Protein AF-A0A2P2GM56-F1 (afdb_monomer)

Structure (mmCIF, N/CA/C/O backbone):
data_AF-A0A2P2GM56-F1
#
_entry.id   AF-A0A2P2GM56-F1
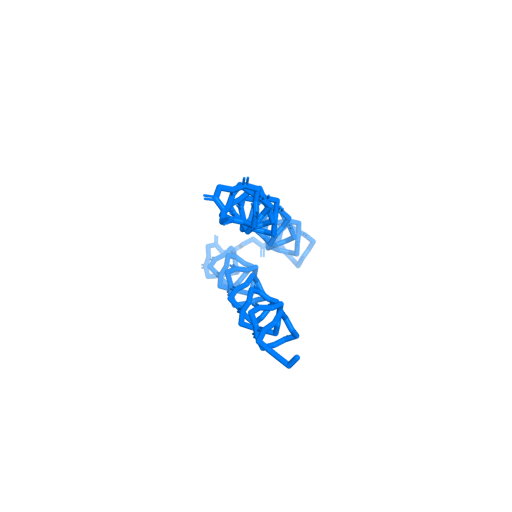#
loop_
_atom_site.group_PDB
_atom_site.id
_atom_site.type_symbol
_atom_site.label_atom_id
_atom_site.label_alt_id
_atom_site.label_comp_id
_atom_site.label_asym_id
_atom_site.label_entity_id
_atom_site.label_seq_id
_atom_site.pdbx_PDB_ins_code
_atom_site.Cartn_x
_atom_site.Cartn_y
_atom_site.Cartn_z
_atom_site.occupancy
_atom_site.B_iso_or_equiv
_atom_site.auth_seq_id
_atom_site.auth_comp_id
_atom_site.auth_asym_id
_atom_site.auth_atom_id
_atom_site.pdbx_PDB_model_num
ATOM 1 N N . MET A 1 1 ? 18.491 -10.628 -9.999 1.00 84.19 1 MET A N 1
ATOM 2 C CA . MET A 1 1 ? 18.812 -10.229 -8.608 1.00 84.19 1 MET A CA 1
ATOM 3 C C . MET A 1 1 ? 18.488 -8.759 -8.338 1.00 84.19 1 MET A C 1
ATOM 5 O O . MET A 1 1 ? 17.716 -8.501 -7.428 1.00 84.19 1 MET A O 1
ATOM 9 N N . LEU A 1 2 ? 18.969 -7.813 -9.161 1.00 89.81 2 LEU A N 1
ATOM 10 C CA . LEU A 1 2 ? 18.686 -6.373 -9.008 1.00 89.81 2 LEU A CA 1
ATOM 11 C C . LEU A 1 2 ? 17.184 -6.018 -9.020 1.00 89.81 2 LEU A C 1
ATOM 13 O O 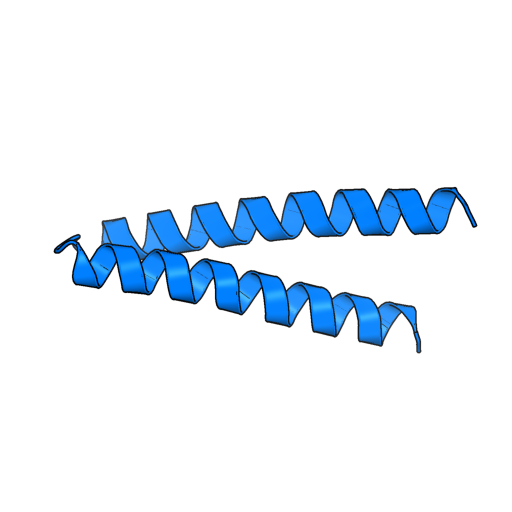. LEU A 1 2 ? 16.725 -5.308 -8.136 1.00 89.81 2 LEU A O 1
ATOM 17 N N . LEU A 1 3 ? 16.409 -6.561 -9.970 1.00 91.62 3 LEU A N 1
ATOM 18 C CA . LEU A 1 3 ? 14.960 -6.314 -10.060 1.00 91.62 3 LEU A CA 1
ATOM 19 C C . LEU A 1 3 ? 14.211 -6.724 -8.780 1.00 91.62 3 LEU A C 1
ATOM 21 O O . LEU A 1 3 ? 13.344 -6.000 -8.310 1.00 91.62 3 LEU A O 1
ATOM 25 N N . VAL A 1 4 ? 14.573 -7.874 -8.203 1.00 94.44 4 VAL A N 1
ATOM 26 C CA . VAL A 1 4 ? 13.962 -8.387 -6.967 1.00 94.44 4 VAL A CA 1
ATOM 27 C C . VAL A 1 4 ? 14.274 -7.464 -5.792 1.00 94.44 4 VAL A C 1
ATOM 29 O O . VAL A 1 4 ? 13.379 -7.152 -5.012 1.00 94.44 4 VAL A O 1
ATOM 32 N N . LEU A 1 5 ? 15.518 -6.982 -5.691 1.00 95.50 5 LEU A N 1
ATOM 33 C CA . LEU A 1 5 ? 15.914 -6.021 -4.662 1.00 95.50 5 LEU A CA 1
ATOM 34 C C . LEU A 1 5 ? 15.139 -4.702 -4.804 1.00 95.50 5 LEU A C 1
ATOM 36 O O . LEU A 1 5 ? 14.627 -4.190 -3.813 1.00 95.50 5 LEU A O 1
ATOM 40 N N . LEU A 1 6 ? 15.000 -4.186 -6.029 1.00 94.25 6 LEU A N 1
ATOM 41 C CA . LEU A 1 6 ? 14.209 -2.984 -6.307 1.00 94.25 6 LEU A CA 1
ATOM 42 C C . LEU A 1 6 ? 12.743 -3.167 -5.907 1.00 94.25 6 LEU A C 1
ATOM 44 O O . LEU A 1 6 ? 12.193 -2.311 -5.219 1.00 94.25 6 LEU A O 1
ATOM 48 N N . LEU A 1 7 ? 12.127 -4.296 -6.267 1.00 95.38 7 LEU A N 1
ATOM 49 C CA . LEU A 1 7 ? 10.757 -4.603 -5.854 1.00 95.38 7 LEU A CA 1
ATOM 50 C C . LEU A 1 7 ? 10.621 -4.676 -4.329 1.00 95.38 7 LEU A C 1
ATOM 52 O O . LEU A 1 7 ? 9.647 -4.164 -3.785 1.00 95.38 7 LEU A O 1
ATOM 56 N N . ALA A 1 8 ? 11.593 -5.277 -3.638 1.00 96.62 8 ALA A N 1
ATOM 57 C CA . ALA A 1 8 ? 11.590 -5.360 -2.180 1.00 96.62 8 ALA A CA 1
ATOM 58 C C . ALA A 1 8 ? 11.671 -3.968 -1.529 1.00 96.62 8 ALA A C 1
ATOM 60 O O . ALA A 1 8 ? 10.927 -3.688 -0.589 1.00 96.62 8 ALA A O 1
ATOM 61 N N . VAL A 1 9 ? 12.515 -3.077 -2.060 1.00 95.94 9 VAL A N 1
ATOM 62 C CA . VAL A 1 9 ? 12.615 -1.683 -1.597 1.00 95.94 9 VAL A CA 1
ATOM 63 C C . VAL A 1 9 ? 11.314 -0.923 -1.855 1.00 95.94 9 VAL A C 1
ATOM 65 O O . VAL A 1 9 ? 10.827 -0.242 -0.956 1.00 95.94 9 VAL A O 1
ATOM 68 N N . VAL A 1 10 ? 10.713 -1.072 -3.040 1.00 96.44 10 VAL A N 1
ATOM 69 C CA . VAL A 1 10 ? 9.419 -0.449 -3.367 1.00 96.44 10 VAL A CA 1
ATOM 70 C C . VAL A 1 10 ? 8.322 -0.951 -2.432 1.00 96.44 10 VAL A C 1
ATOM 72 O O . VAL A 1 10 ? 7.569 -0.143 -1.891 1.00 96.44 10 VAL A O 1
ATOM 75 N N . ALA A 1 11 ? 8.247 -2.261 -2.197 1.00 96.19 11 ALA A N 1
ATOM 76 C CA . ALA A 1 11 ? 7.267 -2.849 -1.294 1.00 96.19 11 ALA A CA 1
ATOM 77 C C . ALA A 1 11 ? 7.431 -2.306 0.132 1.00 96.19 11 ALA A C 1
ATOM 79 O O . ALA A 1 11 ? 6.449 -1.867 0.727 1.00 96.19 11 ALA A O 1
ATOM 80 N N . LEU A 1 12 ? 8.661 -2.270 0.654 1.00 97.69 12 LEU A N 1
ATOM 81 C CA . LEU A 1 12 ? 8.958 -1.728 1.982 1.00 97.69 12 LEU A CA 1
ATOM 82 C C . LEU A 1 12 ? 8.623 -0.233 2.085 1.00 97.69 12 LEU A C 1
ATOM 84 O O . LEU A 1 12 ? 8.022 0.207 3.059 1.00 97.69 12 LEU A O 1
ATOM 88 N N . PHE A 1 13 ? 8.970 0.556 1.071 1.00 97.00 13 PHE A N 1
ATOM 89 C CA . PHE A 1 13 ? 8.630 1.975 1.034 1.00 97.00 13 PHE A CA 1
ATOM 90 C C . PHE A 1 13 ? 7.113 2.185 1.064 1.00 97.00 13 PHE A C 1
ATOM 92 O O . PHE A 1 13 ? 6.603 2.940 1.891 1.00 97.00 13 PHE A O 1
ATOM 99 N N . CYS A 1 14 ? 6.375 1.478 0.209 1.00 97.06 14 CYS A N 1
ATOM 100 C CA . CYS A 1 14 ? 4.930 1.641 0.124 1.00 97.06 14 CYS A CA 1
ATOM 101 C C . CYS A 1 14 ? 4.236 1.214 1.421 1.00 97.06 14 CYS A C 1
ATOM 103 O O . CYS A 1 14 ? 3.333 1.917 1.878 1.00 97.06 14 CYS A O 1
ATOM 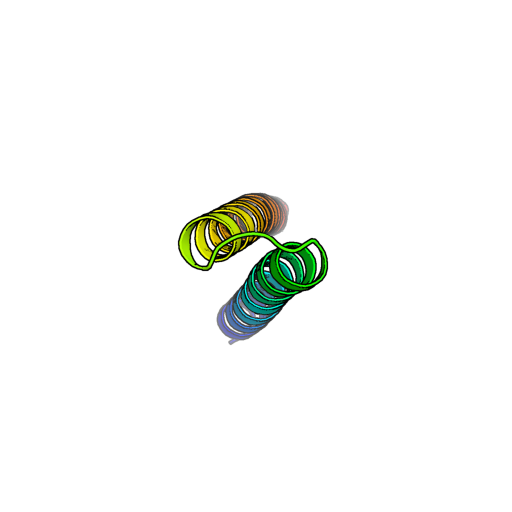105 N N . THR A 1 15 ? 4.658 0.104 2.043 1.00 97.06 15 THR A N 1
ATOM 106 C CA . THR A 1 15 ? 4.084 -0.342 3.325 1.00 97.06 15 THR A CA 1
ATOM 107 C C . THR A 1 15 ? 4.311 0.683 4.430 1.00 97.06 15 THR A C 1
ATOM 109 O O . THR A 1 15 ? 3.377 0.959 5.184 1.00 97.06 15 THR A O 1
ATOM 112 N N . LEU A 1 16 ? 5.492 1.307 4.488 1.00 97.50 16 LEU A N 1
ATOM 113 C CA . LEU A 1 16 ? 5.778 2.387 5.434 1.00 97.50 16 LEU A CA 1
ATOM 114 C C . LEU A 1 16 ? 4.898 3.617 5.188 1.00 97.50 16 LEU A C 1
ATOM 116 O O . LEU A 1 16 ? 4.355 4.163 6.146 1.00 97.50 16 LEU A O 1
ATOM 120 N N . VAL A 1 17 ? 4.700 4.027 3.931 1.00 97.50 17 VAL A N 1
ATOM 121 C CA . VAL A 1 17 ? 3.820 5.162 3.595 1.00 97.50 17 VAL A CA 1
ATOM 122 C C . VAL A 1 17 ? 2.374 4.882 4.012 1.00 97.50 17 VAL A C 1
ATOM 124 O O . VAL A 1 17 ? 1.743 5.721 4.659 1.00 97.50 17 VAL A O 1
ATOM 127 N N . GLY A 1 18 ? 1.858 3.691 3.703 1.00 95.50 18 GLY A N 1
ATOM 128 C CA . GLY A 1 18 ? 0.511 3.287 4.106 1.00 95.50 18 GLY A CA 1
ATOM 129 C C . GLY A 1 18 ? 0.342 3.229 5.626 1.00 95.50 18 GLY A C 1
ATOM 130 O O . GLY A 1 18 ? -0.635 3.757 6.164 1.00 95.50 18 GLY A O 1
ATOM 131 N N . ALA A 1 19 ? 1.314 2.645 6.330 1.00 96.31 19 ALA A N 1
ATOM 132 C CA . ALA A 1 19 ? 1.310 2.567 7.788 1.00 96.31 19 ALA A CA 1
ATOM 133 C C . ALA A 1 19 ? 1.378 3.958 8.436 1.00 96.31 19 ALA A C 1
ATOM 135 O O . ALA A 1 19 ? 0.602 4.240 9.348 1.00 96.31 19 ALA A O 1
ATOM 136 N N . ALA A 1 20 ? 2.243 4.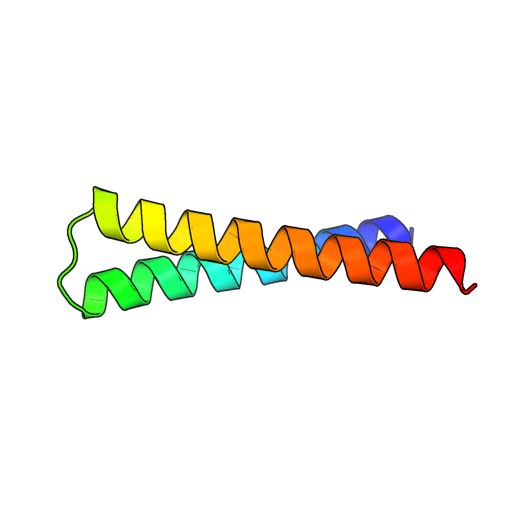845 7.938 1.00 96.25 20 ALA A N 1
ATOM 137 C CA . ALA A 1 20 ? 2.371 6.212 8.430 1.00 96.25 20 ALA A CA 1
ATOM 138 C C . ALA A 1 20 ? 1.083 7.018 8.215 1.00 96.25 20 ALA A C 1
ATOM 140 O O . ALA A 1 20 ? 0.628 7.693 9.135 1.00 96.25 20 ALA A O 1
ATOM 141 N N . ALA A 1 21 ? 0.449 6.908 7.044 1.00 95.69 21 ALA A N 1
ATOM 142 C CA . ALA A 1 21 ? -0.813 7.588 6.760 1.00 95.69 21 ALA A CA 1
ATOM 143 C C . ALA A 1 21 ? -1.967 7.074 7.639 1.00 95.69 21 ALA A C 1
ATOM 145 O O . ALA A 1 21 ? -2.769 7.868 8.137 1.00 95.69 21 ALA A O 1
ATOM 146 N N . GLY A 1 22 ? -2.041 5.759 7.866 1.00 93.94 22 GLY A N 1
ATOM 147 C CA . GLY A 1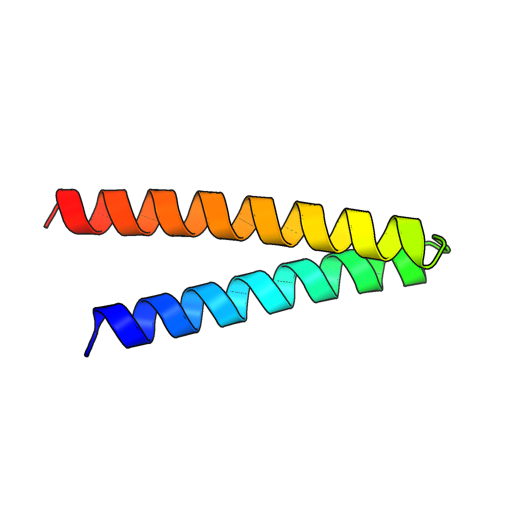 22 ? -3.026 5.169 8.773 1.00 93.94 22 GLY A CA 1
ATOM 148 C C . GLY A 1 22 ? -2.791 5.569 10.232 1.00 93.94 22 GLY A C 1
ATOM 149 O O . GLY A 1 22 ? -3.740 5.901 10.942 1.00 93.94 22 GLY A O 1
ATOM 150 N N . LEU A 1 23 ? -1.533 5.593 10.673 1.00 97.00 23 LEU A N 1
ATOM 151 C CA . LEU A 1 23 ? -1.154 6.019 12.018 1.00 97.00 23 LEU A CA 1
ATOM 152 C C . LEU A 1 23 ? -1.436 7.509 12.237 1.00 97.00 23 LEU A C 1
ATOM 154 O O . LEU A 1 23 ? -2.043 7.863 13.243 1.00 97.00 23 LEU A O 1
ATOM 158 N N . LEU A 1 24 ? -1.088 8.366 11.277 1.00 95.69 24 LEU A N 1
ATOM 159 C CA . LEU A 1 24 ? -1.420 9.789 11.322 1.00 95.69 24 LEU A CA 1
ATOM 160 C C . LEU A 1 24 ? -2.934 9.994 11.420 1.00 95.69 24 LEU A C 1
ATOM 162 O O . LEU A 1 24 ? -3.397 10.707 12.301 1.00 95.69 24 LEU A O 1
ATOM 166 N N . ALA A 1 25 ? -3.717 9.262 10.621 1.00 96.12 25 ALA A N 1
ATOM 167 C CA . ALA A 1 25 ? -5.172 9.309 10.715 1.00 96.12 25 ALA A CA 1
ATOM 168 C C . ALA A 1 25 ? -5.696 8.894 12.104 1.00 96.12 25 ALA A C 1
ATOM 170 O O . ALA A 1 25 ? -6.753 9.363 12.518 1.00 96.12 25 ALA A O 1
ATOM 171 N N . ARG A 1 26 ? -4.980 8.040 12.847 1.00 93.62 26 ARG A N 1
ATOM 172 C CA . ARG A 1 26 ? -5.328 7.727 14.242 1.00 93.62 26 ARG A CA 1
ATOM 173 C C . ARG A 1 26 ? -4.979 8.805 15.228 1.00 93.62 26 ARG A C 1
ATOM 175 O O . ARG A 1 26 ? -5.771 9.043 16.135 1.00 93.62 26 ARG A O 1
ATOM 182 N N . ILE A 1 27 ? -3.833 9.436 15.042 1.00 97.00 27 ILE A N 1
ATOM 183 C CA . ILE A 1 27 ? -3.442 10.595 15.836 1.00 97.00 27 ILE A CA 1
ATOM 184 C C . ILE A 1 27 ? -4.465 11.724 15.629 1.00 97.00 27 ILE A C 1
ATOM 186 O O . ILE A 1 27 ? -4.866 12.358 16.599 1.00 97.00 27 ILE A O 1
ATOM 190 N N . ASP A 1 28 ? -4.997 11.868 14.412 1.00 95.62 28 ASP A N 1
ATOM 191 C CA . ASP A 1 28 ? -6.074 12.809 14.071 1.00 95.62 28 ASP A CA 1
ATOM 192 C C . ASP A 1 28 ? -7.457 12.427 14.656 1.00 95.62 28 ASP A C 1
ATOM 194 O O . ASP A 1 28 ? -8.449 13.112 14.410 1.00 95.62 28 ASP A O 1
ATOM 198 N N . GLY A 1 29 ? -7.569 11.316 15.394 1.00 95.31 29 GLY A N 1
ATOM 199 C CA . GLY A 1 29 ? -8.822 10.866 16.008 1.00 95.31 29 GLY A CA 1
ATOM 200 C C . GLY A 1 29 ? -9.765 10.087 15.083 1.00 95.31 29 GLY A C 1
ATOM 201 O O . GLY A 1 29 ? -10.922 9.856 15.438 1.00 95.31 29 GLY A O 1
ATOM 202 N N . ALA A 1 30 ? -9.310 9.642 13.907 1.00 94.62 30 ALA A N 1
ATOM 203 C CA . ALA A 1 30 ? -10.150 8.869 12.999 1.00 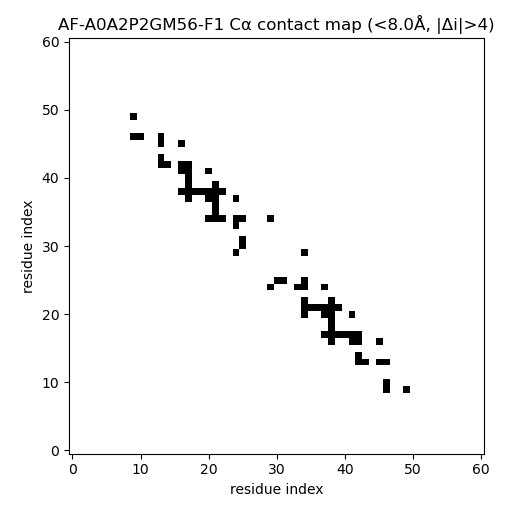94.62 30 ALA A CA 1
ATOM 204 C C . ALA A 1 30 ? -10.452 7.449 13.538 1.00 94.62 30 ALA A C 1
ATOM 206 O O . ALA A 1 30 ? -9.669 6.813 14.259 1.00 94.62 30 ALA A O 1
ATOM 207 N N . THR A 1 31 ? -11.601 6.904 13.135 1.00 96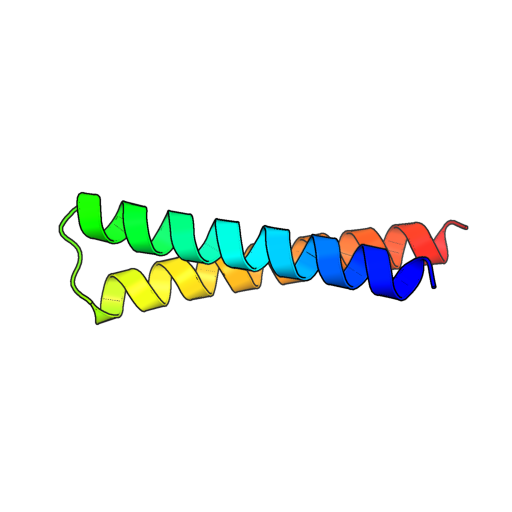.38 31 THR A N 1
ATOM 208 C CA . THR A 1 31 ? -12.001 5.522 13.449 1.00 96.38 31 THR A CA 1
ATOM 209 C C . THR A 1 31 ? -11.047 4.488 12.830 1.00 96.38 31 THR A C 1
ATOM 211 O O . THR A 1 31 ? -10.322 4.786 11.876 1.00 96.38 31 THR A O 1
ATOM 214 N N . TYR A 1 32 ? -11.078 3.242 13.333 1.00 92.56 32 TYR A N 1
ATOM 215 C CA . TYR A 1 32 ? -10.296 2.118 12.785 1.00 92.56 32 TYR A CA 1
ATOM 216 C C . TYR A 1 32 ? -10.504 1.966 11.273 1.00 92.56 32 TYR A C 1
ATOM 218 O O . TYR A 1 32 ? -9.528 1.886 10.529 1.00 92.56 32 TYR A O 1
ATOM 226 N N . ALA A 1 33 ? -11.760 1.999 10.820 1.00 95.12 33 ALA A N 1
ATOM 227 C CA . ALA A 1 33 ? -12.100 1.838 9.411 1.00 95.12 33 ALA A CA 1
ATOM 228 C C . ALA A 1 33 ? -11.543 2.982 8.552 1.00 95.12 33 ALA A C 1
ATOM 230 O O . ALA A 1 33 ? -10.880 2.745 7.545 1.00 95.12 33 ALA A O 1
ATOM 231 N N . THR A 1 34 ? -11.744 4.232 8.975 1.00 94.56 34 THR A N 1
ATOM 232 C CA . THR A 1 34 ? -11.271 5.405 8.224 1.00 94.56 34 THR A CA 1
ATOM 233 C C . THR A 1 34 ? -9.747 5.486 8.165 1.00 94.56 34 THR A C 1
ATOM 235 O O . THR A 1 34 ? -9.194 5.857 7.132 1.00 94.56 34 THR A O 1
ATOM 238 N N . ALA A 1 35 ? -9.052 5.108 9.241 1.00 95.31 35 ALA A N 1
ATOM 239 C CA . ALA A 1 35 ? -7.594 5.078 9.260 1.00 95.31 35 ALA A CA 1
ATOM 240 C C . ALA A 1 35 ? -7.032 3.989 8.338 1.00 95.31 35 ALA A C 1
ATOM 242 O O . ALA A 1 35 ? -6.079 4.243 7.602 1.00 95.31 35 ALA A O 1
ATOM 243 N N . LEU A 1 36 ? -7.662 2.809 8.321 1.00 94.25 36 LEU A N 1
ATOM 244 C CA . LEU A 1 36 ? -7.293 1.725 7.412 1.00 94.25 36 LEU A CA 1
ATOM 245 C C . LEU A 1 36 ? -7.487 2.140 5.951 1.00 94.25 36 LEU A C 1
ATOM 247 O O . LEU A 1 36 ? -6.585 1.941 5.143 1.00 94.25 36 LEU A O 1
ATOM 251 N N . LEU A 1 37 ? -8.615 2.775 5.618 1.00 96.88 37 LEU A N 1
ATOM 252 C CA . LEU A 1 37 ? -8.876 3.258 4.260 1.00 96.88 37 LEU A CA 1
ATOM 253 C C . LEU A 1 37 ? -7.879 4.340 3.829 1.00 96.88 37 LEU A C 1
ATOM 255 O O . LEU A 1 37 ? -7.338 4.254 2.729 1.00 96.88 37 LEU A O 1
ATOM 259 N N . ARG A 1 38 ? -7.571 5.324 4.687 1.00 93.81 38 ARG A N 1
ATOM 260 C CA . ARG A 1 38 ? -6.564 6.357 4.374 1.00 93.81 38 ARG A CA 1
ATOM 261 C C . ARG A 1 38 ? -5.173 5.752 4.165 1.00 93.81 38 ARG A C 1
ATOM 263 O O . ARG A 1 38 ? -4.496 6.122 3.208 1.00 93.81 38 ARG A O 1
ATOM 270 N N . GLY A 1 39 ? -4.776 4.795 5.005 1.00 94.44 39 GLY A N 1
ATOM 271 C CA . GLY A 1 39 ? -3.523 4.055 4.836 1.00 94.44 39 GLY A CA 1
ATOM 272 C C . GLY A 1 39 ? -3.482 3.238 3.542 1.00 94.44 39 GLY A C 1
ATOM 273 O O . GLY A 1 39 ? -2.493 3.287 2.813 1.00 94.44 39 GLY A O 1
ATOM 274 N N . ALA A 1 40 ? -4.574 2.545 3.206 1.00 95.00 40 ALA A N 1
ATOM 275 C CA . ALA A 1 40 ? -4.686 1.757 1.980 1.00 95.00 40 ALA A CA 1
ATOM 276 C C . ALA A 1 40 ? -4.608 2.627 0.715 1.00 95.00 40 ALA A C 1
ATOM 278 O O . ALA A 1 40 ? -3.919 2.263 -0.236 1.00 95.00 40 ALA A O 1
ATOM 279 N N . VAL A 1 41 ? -5.260 3.793 0.713 1.00 97.75 41 VAL A N 1
ATOM 280 C CA . VAL A 1 41 ? -5.195 4.748 -0.406 1.00 97.75 41 VAL A CA 1
ATOM 281 C C . VAL A 1 41 ? -3.777 5.296 -0.574 1.00 97.75 41 VAL A C 1
ATOM 283 O O . VAL A 1 41 ? -3.274 5.340 -1.696 1.00 97.75 41 VAL A O 1
ATOM 286 N N . ALA A 1 42 ? -3.108 5.661 0.525 1.00 97.00 42 ALA A N 1
ATOM 287 C CA . ALA A 1 42 ? -1.724 6.126 0.480 1.00 97.00 42 ALA A CA 1
ATOM 288 C C . ALA A 1 42 ? -0.779 5.041 -0.066 1.00 97.00 42 ALA A C 1
ATOM 290 O O . ALA A 1 42 ? -0.003 5.313 -0.980 1.00 97.00 42 ALA A O 1
ATOM 291 N N . PHE A 1 43 ? -0.910 3.799 0.415 1.00 96.69 43 PHE A N 1
ATOM 292 C CA . PHE A 1 43 ? -0.167 2.645 -0.100 1.00 96.69 43 PHE A CA 1
ATOM 293 C C . PHE A 1 43 ? -0.397 2.443 -1.603 1.00 96.69 43 PHE A C 1
ATOM 295 O O . PHE A 1 43 ? 0.564 2.375 -2.367 1.00 96.69 43 PHE A O 1
ATOM 302 N N . ALA A 1 44 ? -1.657 2.376 -2.040 1.00 96.94 44 ALA A N 1
ATOM 303 C CA . ALA A 1 44 ? -2.006 2.131 -3.438 1.00 96.94 44 ALA A CA 1
ATOM 304 C C . ALA A 1 44 ? -1.470 3.232 -4.368 1.00 96.94 44 ALA A C 1
ATOM 306 O O . ALA A 1 44 ? -0.945 2.933 -5.445 1.00 96.94 44 ALA A O 1
ATOM 307 N N . GLY A 1 45 ? -1.546 4.494 -3.935 1.00 97.44 45 GLY A N 1
ATOM 308 C CA . GLY A 1 45 ? -0.971 5.625 -4.660 1.00 97.44 45 GLY A CA 1
ATOM 309 C C . GLY A 1 45 ? 0.547 5.506 -4.802 1.00 97.44 45 GLY A C 1
ATOM 310 O O . GLY A 1 45 ? 1.070 5.615 -5.912 1.00 97.44 45 GLY A O 1
ATOM 311 N N . SER A 1 46 ? 1.254 5.214 -3.704 1.00 95.94 46 SER A N 1
ATOM 312 C CA . SER A 1 46 ? 2.710 5.027 -3.722 1.00 95.94 46 SER A CA 1
ATOM 313 C C . SER A 1 46 ? 3.135 3.856 -4.604 1.00 95.94 46 SER A C 1
ATOM 315 O O . SER A 1 46 ? 4.018 4.028 -5.439 1.00 95.94 46 SER A O 1
ATOM 317 N N . VAL A 1 47 ? 2.466 2.703 -4.489 1.00 97.12 47 VAL A N 1
ATOM 318 C CA . VAL A 1 47 ? 2.747 1.513 -5.309 1.00 97.12 47 VAL A CA 1
ATOM 319 C C . VAL A 1 47 ? 2.603 1.836 -6.790 1.00 97.12 47 VAL A C 1
ATOM 321 O O . VAL A 1 47 ? 3.506 1.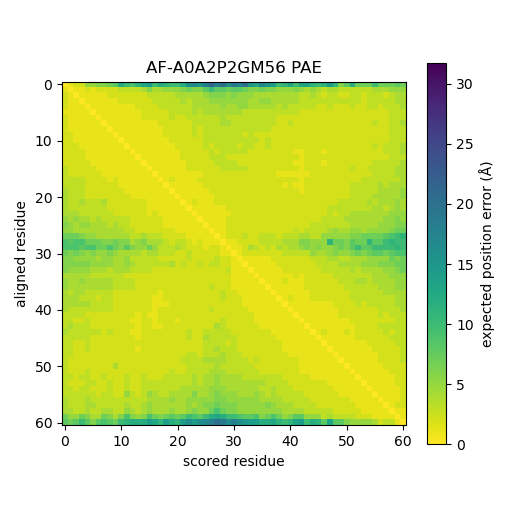539 -7.568 1.00 97.12 47 VAL A O 1
ATOM 324 N N . THR A 1 48 ? 1.503 2.486 -7.178 1.00 97.56 48 THR A N 1
ATOM 325 C CA . THR A 1 48 ? 1.232 2.835 -8.580 1.00 97.56 48 THR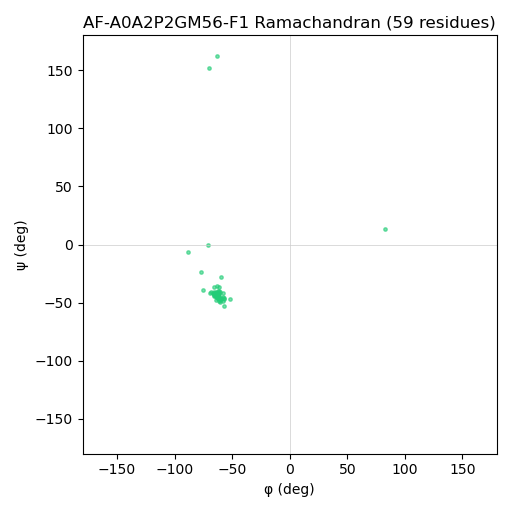 A CA 1
ATOM 326 C C . THR A 1 48 ? 2.323 3.740 -9.147 1.00 97.56 48 THR A C 1
ATOM 328 O O . THR A 1 48 ? 2.847 3.479 -10.229 1.00 97.56 48 THR A O 1
ATOM 331 N N . LEU A 1 49 ? 2.707 4.778 -8.400 1.00 96.69 49 LEU A N 1
ATOM 332 C CA . LEU A 1 49 ? 3.709 5.746 -8.838 1.00 96.69 49 LEU A CA 1
ATOM 333 C C . LEU A 1 49 ? 5.109 5.112 -8.904 1.00 96.69 49 LEU A C 1
ATOM 335 O O . LEU A 1 49 ? 5.827 5.301 -9.885 1.00 96.69 49 LEU A O 1
ATOM 339 N N . SER A 1 50 ? 5.476 4.293 -7.915 1.00 96.38 50 SER A N 1
ATOM 340 C CA . SER A 1 50 ? 6.742 3.555 -7.914 1.00 96.38 50 SER A CA 1
ATOM 341 C C . SER A 1 50 ? 6.836 2.538 -9.054 1.00 96.38 50 SER A C 1
ATOM 343 O O . SER A 1 50 ? 7.887 2.442 -9.686 1.00 96.38 50 SER A O 1
ATOM 345 N N . LEU A 1 51 ? 5.758 1.807 -9.357 1.00 96.12 51 LEU A N 1
ATOM 346 C CA . LEU A 1 51 ? 5.714 0.888 -10.498 1.00 96.12 51 LEU A CA 1
ATOM 347 C C . LEU A 1 51 ? 5.799 1.635 -11.827 1.00 96.12 51 LEU A C 1
ATOM 349 O O . LEU A 1 51 ? 6.560 1.214 -12.693 1.00 96.12 51 LEU A O 1
ATOM 353 N N . ALA A 1 52 ? 5.085 2.752 -11.985 1.00 96.88 52 ALA A N 1
ATOM 354 C CA . ALA A 1 52 ? 5.177 3.574 -13.189 1.00 96.88 52 ALA A CA 1
ATOM 355 C C . ALA A 1 52 ? 6.621 4.043 -13.438 1.00 96.88 52 ALA A C 1
ATOM 357 O O . ALA A 1 52 ? 7.139 3.877 -14.543 1.00 96.88 52 ALA A O 1
ATOM 358 N N . LEU A 1 53 ? 7.300 4.539 -12.398 1.00 95.56 53 LEU A N 1
ATOM 359 C CA . LEU A 1 53 ? 8.707 4.943 -12.477 1.00 95.56 53 LEU A CA 1
ATOM 360 C C . LEU A 1 53 ? 9.636 3.770 -12.795 1.00 95.56 53 LEU A C 1
ATOM 362 O O . LEU A 1 53 ? 10.487 3.887 -13.671 1.00 95.56 53 LEU A O 1
ATOM 366 N N . LEU A 1 54 ? 9.470 2.633 -12.119 1.00 94.44 54 LEU A N 1
ATOM 367 C CA . LEU A 1 54 ? 10.287 1.443 -12.355 1.00 94.44 54 LEU A CA 1
ATOM 368 C C . LEU A 1 54 ? 10.129 0.935 -13.795 1.00 94.44 54 LEU A C 1
ATOM 370 O O . LEU A 1 54 ? 11.120 0.605 -14.441 1.00 94.44 54 LEU A O 1
ATOM 374 N N . THR A 1 55 ? 8.901 0.936 -14.315 1.00 94.62 55 THR A N 1
ATOM 375 C CA . THR A 1 55 ? 8.604 0.536 -15.699 1.00 94.62 55 THR A CA 1
ATOM 376 C C . THR A 1 55 ? 9.222 1.511 -16.701 1.00 94.62 55 THR A C 1
ATOM 378 O O . THR A 1 55 ? 9.830 1.075 -17.675 1.00 94.62 55 THR A O 1
ATOM 381 N N . PHE A 1 56 ? 9.129 2.820 -16.446 1.00 95.50 56 PHE A N 1
ATOM 382 C CA . PHE A 1 56 ? 9.766 3.846 -17.275 1.00 95.50 56 PHE A CA 1
ATOM 383 C C . PHE A 1 56 ? 11.291 3.686 -17.317 1.00 95.50 56 PHE A C 1
ATOM 385 O O . PHE A 1 56 ? 11.873 3.673 -18.397 1.00 95.50 56 PHE A O 1
ATOM 392 N N . VAL A 1 57 ? 11.933 3.512 -16.158 1.00 93.44 57 VAL A N 1
ATOM 393 C CA . VAL A 1 57 ? 13.390 3.327 -16.065 1.00 93.44 57 VAL A CA 1
ATOM 394 C C . VAL A 1 57 ? 13.833 2.071 -16.809 1.00 93.44 57 VAL A C 1
ATOM 396 O O . VAL A 1 57 ? 14.813 2.124 -17.541 1.00 93.44 57 VAL A O 1
ATOM 399 N N . LEU A 1 58 ? 13.103 0.961 -16.665 1.00 92.56 58 LEU A N 1
ATOM 400 C CA . LEU A 1 58 ? 13.391 -0.277 -17.395 1.00 92.56 58 LEU A CA 1
ATOM 401 C C . LEU A 1 58 ? 13.245 -0.122 -18.912 1.00 92.56 58 LEU A C 1
ATOM 403 O O . LEU A 1 58 ? 13.992 -0.754 -19.642 1.00 92.56 58 LEU A O 1
ATOM 407 N N . ALA A 1 59 ? 12.287 0.680 -19.381 1.00 94.12 59 ALA A N 1
ATOM 408 C CA . ALA A 1 59 ? 12.077 0.922 -20.808 1.00 94.12 59 ALA A CA 1
ATOM 409 C C . ALA A 1 59 ? 13.101 1.895 -21.422 1.00 94.12 59 ALA A C 1
ATOM 411 O O . ALA A 1 59 ? 13.290 1.891 -22.635 1.00 94.12 59 ALA A O 1
ATOM 412 N N . ALA A 1 60 ? 13.719 2.749 -20.604 1.00 90.94 60 ALA A N 1
ATOM 413 C CA . ALA A 1 60 ? 14.723 3.726 -21.026 1.00 90.94 60 ALA A CA 1
ATOM 414 C C . ALA A 1 60 ? 16.168 3.182 -21.016 1.00 90.94 60 ALA A C 1
ATOM 416 O O . ALA A 1 60 ? 17.086 3.901 -21.416 1.00 90.94 60 ALA A O 1
ATOM 417 N N . LEU A 1 61 ? 16.360 1.958 -20.518 1.00 84.50 61 LEU A N 1
ATOM 418 C CA . LEU A 1 61 ? 17.631 1.235 -20.401 1.00 84.50 61 LEU A CA 1
ATOM 419 C C . LEU A 1 61 ? 17.841 0.303 -21.598 1.00 84.50 61 LEU A C 1
ATOM 421 O O . LEU A 1 61 ? 18.997 0.241 -22.070 1.00 84.50 61 LEU A O 1
#

Organism: Streptomyces showdoensis (NCBI:txid68268)

Solvent-accessible surface area (backbone atoms only — not comparable to full-atom values): 3171 Å² total; per-residue (Å²): 110,69,68,60,52,51,50,51,52,51,51,55,51,22,52,49,47,11,50,50,42,19,49,50,32,44,75,72,67,45,53,74,68,59,12,50,51,48,8,50,52,44,20,53,52,44,47,53,53,52,49,52,51,53,52,52,53,63,74,75,107

Secondary structure (DSSP, 8-state):
-HHHHHHHHHHHHHHHHHHHHHHHHHHTT--HHHHHHHHHHHHHHHHHHHHHHHHHHHH--

Radius of gyration: 14.0 Å; Cα contacts (8 Å, |Δi|>4): 40; chains: 1; bounding box: 31×23×37 Å

Sequence (61 aa):
MLLVLLLAVVALFCTLVGAAAGLLARIDGATYATALLRGAVAFAGSVTLSLALLTFVLAAL

Foldseek 3Di:
DVVVVLVVVLLVVLLVQLVVQLVVCVVVVHDNVVSNVRSVVRSVVSSVVSVVVVVVVVVVD

pLDDT: mean 95.14, std 2.59, range [84.19, 97.75]

Mean predicted aligned error: 2.86 Å